Protein AF-F4PB97-F1 (afdb_monomer_lite)

Organism: Batrachoc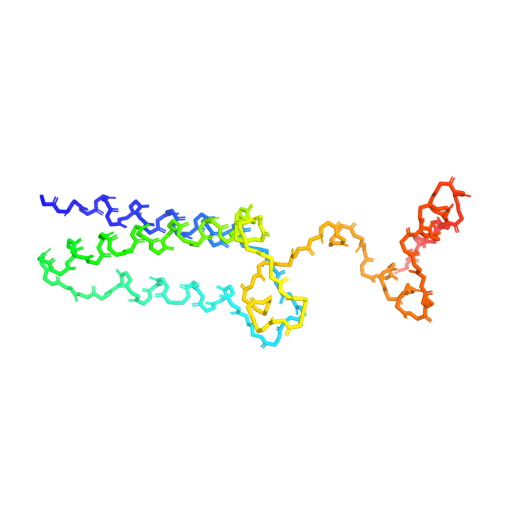hytrium dendrobatidis (strain JAM81 / FGSC 10211) (NCBI:txid684364)

Secondary structure (DSSP, 8-state):
---HHHHHHHHHHHHHHHHHSPP-TT-SS-HHHHHHHHHHHHTTS---HHHHHHHHHHHHHHHHHHHHHHTTHHHHHS---TT-GGGGTS---SGGGGS-HHHHHHHHTTT--HHHHHHHHHTT-S--------

Structure (mmCIF, N/CA/C/O backbone):
data_AF-F4PB97-F1
#
_entry.id   AF-F4PB97-F1
#
loop_
_atom_site.group_PDB
_atom_site.id
_atom_site.type_symbol
_atom_site.label_atom_id
_atom_site.label_alt_id
_atom_site.label_comp_id
_atom_site.label_asym_id
_atom_site.label_entity_id
_atom_site.label_seq_id
_atom_site.pdbx_PDB_ins_code
_atom_site.Cartn_x
_atom_site.Cartn_y
_atom_site.Cartn_z
_atom_site.occupancy
_atom_site.B_iso_or_equiv
_atom_site.auth_seq_id
_atom_site.auth_comp_id
_atom_site.auth_asym_id
_atom_site.auth_atom_id
_atom_site.pdbx_PDB_model_num
ATOM 1 N N . MET A 1 1 ? -13.934 -7.384 18.870 1.00 54.75 1 MET A N 1
ATOM 2 C CA . MET A 1 1 ? -13.772 -5.915 18.789 1.00 54.75 1 MET A CA 1
ATOM 3 C C . MET A 1 1 ? -12.426 -5.637 18.149 1.00 54.75 1 MET A C 1
ATOM 5 O O . MET A 1 1 ? -11.475 -6.271 18.583 1.00 54.75 1 MET A O 1
ATOM 9 N N . ALA A 1 2 ? -12.335 -4.753 17.150 1.00 62.75 2 ALA A N 1
ATOM 10 C CA . ALA A 1 2 ? -11.046 -4.364 16.578 1.00 62.75 2 ALA A CA 1
ATOM 11 C C . ALA A 1 2 ? -10.143 -3.809 17.675 1.00 62.75 2 ALA A C 1
ATOM 13 O O . ALA A 1 2 ? -10.452 -2.779 18.282 1.00 62.75 2 ALA A O 1
ATOM 14 N N . SER A 1 3 ? -9.050 -4.510 17.950 1.00 81.56 3 SER A N 1
ATOM 15 C CA . SER A 1 3 ? -8.080 -4.041 18.924 1.00 81.56 3 SER A CA 1
ATOM 16 C C . SER A 1 3 ? -7.295 -2.863 18.338 1.00 81.56 3 SER A C 1
ATOM 18 O O . SER A 1 3 ? -6.969 -2.826 17.151 1.00 81.56 3 SER A O 1
ATOM 20 N N . ARG A 1 4 ? -6.916 -1.891 19.176 1.00 85.38 4 ARG A N 1
ATOM 21 C CA . ARG A 1 4 ? -5.982 -0.814 18.784 1.00 85.38 4 ARG A CA 1
ATOM 22 C C . ARG A 1 4 ? -4.712 -1.377 18.127 1.00 85.38 4 ARG A C 1
ATOM 24 O O . ARG A 1 4 ? -4.129 -0.755 17.241 1.00 85.38 4 ARG A O 1
ATOM 31 N N . GLN A 1 5 ? -4.303 -2.569 18.556 1.00 88.81 5 GLN A N 1
ATOM 32 C CA . GLN A 1 5 ? -3.162 -3.299 18.025 1.00 88.81 5 GLN A CA 1
ATOM 33 C C . GLN A 1 5 ? -3.360 -3.737 16.567 1.00 88.81 5 GLN A C 1
ATOM 35 O O . GLN A 1 5 ? -2.416 -3.633 15.790 1.00 88.81 5 GLN A O 1
ATOM 40 N N . GLU A 1 6 ? -4.564 -4.147 16.165 1.00 89.62 6 GLU A N 1
ATOM 41 C CA . GLU A 1 6 ? -4.875 -4.484 14.768 1.00 89.62 6 GLU A CA 1
ATOM 42 C C . GLU A 1 6 ? -4.782 -3.268 13.846 1.00 89.62 6 GLU A C 1
ATOM 44 O O . GLU A 1 6 ? -4.174 -3.358 12.781 1.00 89.62 6 GLU A O 1
ATOM 49 N N . VAL A 1 7 ? -5.317 -2.119 14.271 1.00 90.50 7 VAL A N 1
ATOM 50 C CA . VAL A 1 7 ? -5.239 -0.866 13.497 1.00 90.50 7 VAL A CA 1
ATOM 51 C C . VAL A 1 7 ? -3.782 -0.449 13.297 1.00 90.50 7 VAL A C 1
ATOM 53 O O . VAL A 1 7 ? -3.356 -0.157 12.179 1.00 90.50 7 VAL A O 1
ATOM 56 N N . ILE A 1 8 ? -2.985 -0.477 14.368 1.00 91.81 8 ILE A N 1
ATOM 57 C CA . ILE A 1 8 ? -1.550 -0.168 14.298 1.00 91.81 8 ILE A CA 1
ATOM 58 C C . ILE A 1 8 ? -0.806 -1.200 13.439 1.00 91.81 8 ILE A C 1
ATOM 60 O O . ILE A 1 8 ? 0.102 -0.834 12.690 1.00 91.81 8 ILE A O 1
ATOM 64 N N . GLY A 1 9 ? -1.175 -2.478 13.535 1.00 93.69 9 GLY A N 1
ATOM 65 C CA . GLY A 1 9 ? -0.616 -3.556 12.723 1.00 93.69 9 GLY A CA 1
ATOM 66 C C . GLY A 1 9 ? -0.820 -3.306 11.233 1.00 93.69 9 GLY A C 1
ATOM 67 O O . GLY A 1 9 ? 0.153 -3.317 10.478 1.00 93.69 9 GLY A O 1
ATOM 68 N N . LEU A 1 10 ? -2.051 -2.979 10.833 1.00 93.88 10 LEU A N 1
ATOM 69 C CA . LEU A 1 10 ? -2.386 -2.651 9.450 1.00 93.88 10 LEU A CA 1
ATOM 70 C C . LEU A 1 10 ? -1.606 -1.421 8.960 1.00 93.88 10 LEU A C 1
ATOM 72 O O . LEU A 1 10 ? -0.983 -1.467 7.902 1.00 93.88 10 LEU A O 1
ATOM 76 N N . TYR A 1 11 ? -1.543 -0.351 9.760 1.00 93.94 11 TYR A N 1
ATOM 77 C CA . TYR A 1 11 ? -0.750 0.837 9.420 1.00 93.94 11 TYR A CA 1
ATOM 78 C C . TYR A 1 11 ? 0.727 0.496 9.164 1.00 93.94 11 TYR A C 1
ATOM 80 O O . TYR A 1 11 ? 1.323 0.946 8.186 1.00 93.94 11 TYR A O 1
ATOM 88 N N . ARG A 1 12 ? 1.336 -0.338 10.016 1.00 94.38 12 ARG A N 1
ATOM 89 C CA . ARG A 1 12 ? 2.735 -0.765 9.847 1.00 94.38 12 ARG A CA 1
ATOM 90 C C . ARG A 1 12 ? 2.947 -1.565 8.565 1.00 94.38 12 ARG A C 1
ATOM 92 O O . ARG A 1 12 ? 3.981 -1.385 7.922 1.00 94.38 12 ARG A O 1
ATOM 99 N N . GLN A 1 13 ? 1.997 -2.420 8.193 1.00 94.44 13 GLN A N 1
ATOM 100 C CA . GLN A 1 13 ? 2.063 -3.175 6.941 1.00 94.44 13 GLN A CA 1
ATOM 101 C C . GLN A 1 13 ? 2.022 -2.235 5.731 1.00 94.44 13 GLN A C 1
ATOM 103 O O . GLN A 1 13 ? 2.894 -2.325 4.869 1.00 94.44 13 GLN A O 1
ATOM 108 N N . TYR A 1 14 ? 1.133 -1.240 5.735 1.00 94.19 14 TYR A N 1
ATOM 109 C CA . TYR A 1 14 ? 1.119 -0.193 4.711 1.00 94.19 14 TYR A CA 1
ATOM 110 C C . TYR A 1 14 ? 2.435 0.584 4.624 1.00 94.19 14 TYR A C 1
ATOM 112 O O . TYR A 1 14 ? 2.943 0.823 3.532 1.00 94.19 14 TYR A O 1
ATOM 120 N N . ILE A 1 15 ? 3.040 0.944 5.760 1.00 93.31 15 ILE A N 1
ATOM 121 C CA . ILE A 1 15 ? 4.355 1.602 5.769 1.00 93.31 15 ILE A CA 1
ATOM 122 C C . ILE A 1 15 ? 5.448 0.683 5.202 1.00 93.31 15 ILE A C 1
ATOM 124 O O . ILE A 1 15 ? 6.355 1.160 4.515 1.00 93.31 15 ILE A O 1
ATOM 128 N N . LYS A 1 16 ? 5.380 -0.628 5.457 1.00 92.44 16 LYS A N 1
ATOM 129 C CA . LYS A 1 16 ? 6.301 -1.610 4.869 1.00 92.44 16 LYS A CA 1
ATOM 130 C C . LYS A 1 16 ? 6.129 -1.685 3.349 1.00 92.44 16 LYS A C 1
ATOM 132 O O . LYS A 1 16 ? 7.134 -1.614 2.644 1.00 92.44 16 LYS A O 1
ATOM 137 N N . ALA A 1 17 ? 4.894 -1.756 2.852 1.00 89.50 17 ALA A N 1
ATOM 138 C CA . ALA A 1 17 ? 4.587 -1.727 1.421 1.00 89.50 17 ALA A CA 1
ATOM 139 C C . ALA A 1 17 ? 5.077 -0.420 0.769 1.00 89.50 17 ALA A C 1
ATOM 141 O O . ALA A 1 17 ? 5.824 -0.453 -0.206 1.00 89.50 17 ALA A O 1
ATOM 142 N N . TYR A 1 18 ? 4.798 0.728 1.390 1.00 87.88 18 TYR A N 1
ATOM 143 C CA . TYR A 1 18 ? 5.299 2.041 0.972 1.00 87.88 18 TYR A CA 1
ATOM 144 C C . TYR A 1 18 ? 6.830 2.091 0.841 1.00 87.88 18 TYR A C 1
ATOM 146 O O . TYR A 1 18 ? 7.357 2.690 -0.093 1.00 87.88 18 TYR A O 1
ATOM 154 N N . ARG A 1 19 ? 7.574 1.476 1.771 1.00 87.31 19 ARG A N 1
ATOM 155 C CA . ARG A 1 19 ? 9.047 1.440 1.711 1.00 87.31 19 ARG A CA 1
ATOM 156 C C . ARG A 1 19 ? 9.574 0.580 0.566 1.00 87.31 19 ARG A C 1
ATOM 158 O O . ARG A 1 19 ? 10.653 0.879 0.065 1.00 87.31 19 ARG A O 1
ATOM 165 N N . ARG A 1 20 ? 8.838 -0.469 0.189 1.00 85.56 20 ARG A N 1
ATOM 166 C CA . ARG A 1 20 ? 9.153 -1.339 -0.954 1.00 85.56 20 ARG A CA 1
ATOM 167 C C . ARG A 1 20 ? 8.793 -0.695 -2.292 1.00 85.56 20 ARG A C 1
ATOM 169 O O . ARG A 1 20 ? 9.315 -1.126 -3.312 1.00 85.56 20 ARG A O 1
ATOM 176 N N . TRP A 1 21 ? 7.931 0.322 -2.291 1.00 82.94 21 TRP A N 1
ATOM 177 C CA . TRP A 1 21 ? 7.574 1.044 -3.505 1.00 82.94 21 TRP A CA 1
ATOM 178 C C . TRP A 1 21 ? 8.809 1.744 -4.096 1.00 82.94 21 TRP A C 1
ATOM 180 O O . TRP A 1 21 ? 9.460 2.531 -3.390 1.00 82.94 21 TRP A O 1
ATOM 190 N N . PRO A 1 22 ? 9.160 1.487 -5.370 1.00 76.31 22 PRO A N 1
ATOM 191 C CA . PRO A 1 22 ? 10.343 2.084 -5.972 1.00 76.31 22 PRO A CA 1
ATOM 192 C C . PRO A 1 22 ? 10.197 3.604 -6.075 1.00 76.31 22 PRO A C 1
ATOM 194 O O . PRO A 1 22 ? 9.099 4.140 -6.237 1.00 76.31 22 PRO A O 1
ATOM 197 N N . LYS A 1 23 ? 11.320 4.322 -5.978 1.00 72.44 23 LYS A N 1
ATOM 198 C CA . LYS A 1 23 ? 11.339 5.762 -6.258 1.00 72.44 23 LYS A CA 1
ATOM 199 C C . LYS A 1 23 ? 11.048 5.988 -7.743 1.00 72.44 23 LYS A C 1
ATOM 201 O O . LYS A 1 23 ? 11.594 5.294 -8.593 1.00 72.44 23 LYS A O 1
ATOM 206 N N . GLN A 1 24 ? 10.192 6.959 -8.039 1.00 72.69 24 GLN A N 1
ATOM 207 C CA . GLN A 1 24 ? 9.763 7.300 -9.396 1.00 72.69 24 GLN A CA 1
ATOM 208 C C . GLN A 1 24 ? 10.220 8.725 -9.738 1.00 72.69 24 GLN A C 1
ATOM 210 O O . GLN A 1 24 ? 9.399 9.599 -9.988 1.00 72.69 24 GLN A O 1
ATOM 215 N N . GLU A 1 25 ? 11.534 8.965 -9.711 1.00 66.31 25 GLU A N 1
ATOM 216 C CA . GLU A 1 25 ? 12.135 10.311 -9.816 1.00 66.31 25 GLU A CA 1
ATOM 217 C C . GLU A 1 25 ? 11.801 11.029 -11.134 1.00 66.31 25 GLU A C 1
ATOM 219 O O . GLU A 1 25 ? 11.721 12.251 -11.173 1.00 66.31 25 GLU A O 1
ATOM 224 N N . GLN A 1 26 ? 11.528 10.272 -12.199 1.00 67.19 26 GLN A N 1
ATOM 225 C CA . GLN A 1 26 ? 11.199 10.802 -13.526 1.00 67.19 26 GLN A CA 1
ATOM 226 C C . GLN A 1 26 ? 9.688 10.953 -13.778 1.00 67.19 26 GLN A C 1
ATOM 228 O O . GLN A 1 26 ? 9.278 11.319 -14.880 1.00 67.19 26 GLN A O 1
ATOM 233 N N . ARG A 1 27 ? 8.823 10.648 -12.798 1.00 68.50 27 ARG A N 1
ATOM 234 C CA . ARG A 1 27 ? 7.370 10.791 -12.973 1.00 68.50 27 ARG A CA 1
ATOM 235 C C . ARG A 1 27 ? 6.903 12.165 -12.513 1.00 68.50 27 ARG A C 1
ATOM 237 O O . ARG A 1 27 ? 7.260 12.639 -11.443 1.00 68.50 27 ARG A O 1
ATOM 244 N N . ARG A 1 28 ? 6.008 12.768 -13.302 1.00 67.75 28 ARG A N 1
ATOM 245 C CA . ARG A 1 28 ? 5.366 14.055 -12.983 1.00 67.75 28 ARG A CA 1
ATOM 246 C C . ARG A 1 28 ? 4.568 14.016 -11.672 1.00 67.75 28 ARG A C 1
ATOM 248 O O . ARG A 1 28 ? 4.353 15.056 -11.060 1.00 67.75 28 ARG A O 1
ATOM 255 N N . GLN A 1 29 ? 4.099 12.836 -11.266 1.00 69.00 29 GLN A N 1
ATOM 256 C CA . GLN A 1 29 ? 3.347 12.628 -10.032 1.00 69.00 29 GLN A CA 1
ATOM 257 C C . GLN A 1 29 ? 4.152 11.768 -9.057 1.00 69.00 29 GLN A C 1
ATOM 259 O O . GLN A 1 29 ? 4.496 10.626 -9.365 1.00 69.00 29 GLN A O 1
ATOM 264 N N . ASP A 1 30 ? 4.403 12.307 -7.862 1.00 75.56 30 ASP A N 1
ATOM 265 C CA . ASP A 1 30 ? 5.011 11.570 -6.755 1.00 75.56 30 ASP A CA 1
ATOM 266 C C . ASP A 1 30 ? 3.942 10.745 -6.019 1.00 75.56 30 ASP A C 1
ATOM 268 O O . ASP A 1 30 ? 3.385 11.137 -4.986 1.00 75.56 30 ASP A O 1
ATOM 272 N N . PHE A 1 31 ? 3.642 9.569 -6.576 1.00 77.94 31 PHE A N 1
ATOM 273 C CA . PHE A 1 31 ? 2.713 8.607 -5.976 1.00 77.94 31 PHE A CA 1
ATOM 274 C C . PHE A 1 31 ? 3.147 8.164 -4.585 1.00 77.94 31 PHE A C 1
ATOM 276 O O . PHE A 1 31 ? 2.310 7.883 -3.726 1.00 77.94 31 PHE A O 1
ATOM 283 N N . ARG A 1 32 ? 4.456 8.127 -4.337 1.00 80.94 32 ARG A N 1
ATOM 284 C CA . ARG A 1 32 ? 5.010 7.711 -3.059 1.00 80.94 32 ARG A CA 1
ATOM 285 C C . ARG A 1 32 ? 4.639 8.729 -1.978 1.00 80.94 32 ARG A C 1
ATOM 287 O O . ARG A 1 32 ? 4.042 8.344 -0.969 1.00 80.94 32 ARG A O 1
ATOM 294 N N . ALA A 1 33 ? 4.901 10.016 -2.197 1.00 82.44 33 ALA A N 1
ATOM 295 C CA . ALA A 1 33 ? 4.478 11.068 -1.271 1.00 82.44 33 ALA A CA 1
ATOM 296 C C . ALA A 1 33 ? 2.953 11.097 -1.080 1.00 82.44 33 ALA A C 1
ATOM 298 O O . ALA A 1 33 ? 2.475 11.209 0.054 1.00 82.44 33 ALA A O 1
ATOM 299 N N . TYR A 1 34 ? 2.190 10.925 -2.165 1.00 85.44 34 TYR A N 1
ATOM 300 C CA . TYR A 1 34 ? 0.729 10.858 -2.107 1.00 85.44 34 TYR A CA 1
ATOM 301 C C . TYR A 1 34 ? 0.230 9.719 -1.203 1.00 85.44 34 TYR A C 1
ATOM 303 O O . TYR A 1 34 ? -0.578 9.963 -0.303 1.00 85.44 34 TYR A O 1
ATOM 311 N N . MET A 1 35 ? 0.750 8.497 -1.373 1.00 86.62 35 MET A N 1
ATOM 312 C CA . MET A 1 35 ? 0.382 7.346 -0.541 1.00 86.62 35 MET A CA 1
ATOM 313 C C . MET A 1 35 ? 0.649 7.607 0.942 1.00 86.62 35 MET A C 1
ATOM 315 O O . MET A 1 35 ? -0.217 7.357 1.780 1.00 86.62 35 MET A O 1
ATOM 319 N N . LEU A 1 36 ? 1.828 8.137 1.284 1.00 89.44 36 LEU A N 1
ATOM 320 C CA . LEU A 1 36 ? 2.183 8.395 2.681 1.00 89.44 36 LEU A CA 1
ATOM 321 C C . LEU A 1 36 ? 1.258 9.433 3.326 1.00 89.44 36 LEU A C 1
ATOM 323 O O . LEU A 1 36 ? 0.831 9.251 4.469 1.00 89.44 36 LEU A O 1
ATOM 327 N N . ASN A 1 37 ? 0.945 10.511 2.606 1.00 90.75 37 ASN A N 1
ATOM 328 C CA . ASN A 1 37 ? 0.024 11.533 3.094 1.00 90.75 37 ASN A CA 1
ATOM 329 C C . ASN A 1 37 ? -1.383 10.967 3.280 1.00 90.75 37 ASN A C 1
ATOM 331 O O . ASN A 1 37 ? -1.974 11.162 4.341 1.00 90.75 37 ASN A O 1
ATOM 335 N N . ARG A 1 38 ? -1.886 10.196 2.311 1.00 90.81 38 ARG A N 1
ATOM 336 C CA . ARG A 1 38 ? -3.204 9.565 2.413 1.00 90.81 38 ARG A CA 1
ATOM 337 C C . ARG A 1 38 ? -3.288 8.606 3.600 1.00 90.81 38 ARG A C 1
ATOM 339 O O . ARG A 1 38 ? -4.227 8.707 4.381 1.00 90.81 38 ARG A O 1
ATOM 346 N N . LEU A 1 39 ? -2.277 7.760 3.812 1.00 91.94 39 LEU A N 1
ATOM 347 C CA . LEU A 1 39 ? -2.214 6.864 4.974 1.00 91.94 39 LEU A CA 1
ATOM 348 C C . LEU A 1 39 ? -2.273 7.628 6.299 1.00 91.94 39 LEU A C 1
ATOM 350 O O . LEU A 1 39 ? -2.991 7.236 7.215 1.00 91.94 39 LEU A O 1
ATOM 354 N N . ARG A 1 40 ? -1.534 8.735 6.416 1.00 91.12 40 ARG A N 1
ATOM 355 C CA . ARG A 1 40 ? -1.558 9.563 7.629 1.00 91.12 40 ARG A CA 1
ATOM 356 C C . ARG A 1 40 ? -2.924 10.198 7.860 1.00 91.12 40 ARG A C 1
ATOM 358 O O . ARG A 1 40 ? -3.346 10.276 9.010 1.00 91.12 40 ARG A O 1
ATOM 365 N N . THR A 1 41 ? -3.584 10.651 6.800 1.00 92.31 41 THR A N 1
ATOM 366 C CA . THR A 1 41 ? -4.909 11.268 6.888 1.00 92.31 41 THR A CA 1
ATOM 367 C C . THR A 1 41 ? -5.966 10.246 7.291 1.00 92.31 41 THR A C 1
ATOM 369 O O . THR A 1 41 ? -6.669 10.470 8.269 1.00 92.31 41 THR A O 1
ATOM 372 N N . GLU A 1 42 ? -6.037 9.100 6.611 1.00 90.94 42 GLU A N 1
ATOM 373 C CA . GLU A 1 42 ? -7.072 8.085 6.853 1.00 90.94 42 GLU A CA 1
ATOM 374 C C . GLU A 1 42 ? -6.980 7.468 8.255 1.00 90.94 42 GLU A C 1
ATOM 376 O O . GLU A 1 42 ? -7.981 7.370 8.961 1.00 90.94 42 GLU A O 1
ATOM 381 N N . PHE A 1 43 ? -5.773 7.124 8.720 1.00 90.81 43 PHE A N 1
ATOM 382 C CA . PHE A 1 43 ? -5.585 6.501 10.039 1.00 90.81 43 PHE A CA 1
ATOM 383 C C . PHE A 1 43 ? -5.735 7.473 11.222 1.00 90.81 43 PHE A C 1
ATOM 385 O O . PHE A 1 43 ? -5.751 7.032 12.372 1.00 90.81 43 PHE A O 1
ATOM 392 N N . ARG A 1 44 ? -5.827 8.787 10.970 1.00 90.56 44 ARG A N 1
ATOM 393 C CA . ARG A 1 44 ? -6.079 9.810 12.002 1.00 90.56 44 ARG A CA 1
ATOM 394 C C . ARG A 1 44 ? -7.552 10.181 12.143 1.00 90.56 44 ARG A C 1
ATOM 396 O O . ARG A 1 44 ? -7.894 10.858 13.110 1.00 90.56 44 ARG A O 1
ATOM 403 N N . GLN A 1 45 ? -8.407 9.779 11.206 1.00 88.69 45 GLN A N 1
ATOM 404 C CA . GLN A 1 45 ? -9.830 10.090 11.281 1.00 88.69 45 GLN A CA 1
ATOM 405 C C . GLN A 1 45 ? -10.472 9.383 12.477 1.00 88.69 45 GLN A C 1
ATOM 407 O O . GLN A 1 45 ? -10.284 8.182 12.685 1.00 88.69 45 GLN A O 1
ATOM 412 N N . SER A 1 46 ? -11.257 10.128 13.252 1.00 86.44 46 SER A N 1
ATOM 413 C CA . SER A 1 46 ? -12.130 9.541 14.261 1.00 86.44 46 SER A CA 1
ATOM 414 C C . SER A 1 46 ? -13.271 8.786 13.576 1.00 86.44 46 SER A C 1
ATOM 416 O O . SER A 1 46 ? -13.814 9.219 12.561 1.00 86.44 46 SER A O 1
ATOM 418 N N . ALA A 1 47 ? -13.631 7.631 14.125 1.00 87.19 47 ALA A N 1
ATOM 419 C CA . ALA A 1 47 ? -14.700 6.792 13.602 1.00 87.19 47 ALA A CA 1
ATOM 420 C C . ALA A 1 47 ? -15.369 6.025 14.747 1.00 87.19 47 ALA A C 1
ATOM 422 O O . ALA A 1 47 ? -14.751 5.765 15.781 1.00 87.19 47 ALA A O 1
ATOM 423 N N . SER A 1 48 ? -16.637 5.655 14.559 1.00 89.50 48 SER A N 1
ATOM 424 C CA . SER A 1 48 ? -17.336 4.759 15.482 1.00 89.50 48 SER A CA 1
ATOM 425 C C . SER A 1 48 ? -16.739 3.350 15.424 1.00 89.50 48 SER A C 1
ATOM 427 O O . SER A 1 48 ? -16.131 2.957 14.427 1.00 89.50 48 SER A O 1
ATOM 429 N N . GLN A 1 49 ? -16.949 2.544 16.467 1.00 83.56 49 GLN A N 1
ATOM 430 C CA . GLN A 1 49 ? -16.401 1.185 16.523 1.00 83.56 49 GLN A CA 1
ATOM 431 C C . GLN A 1 49 ? -16.868 0.300 15.353 1.00 83.56 49 GLN A C 1
ATOM 433 O O . GLN A 1 49 ? -16.081 -0.489 14.832 1.00 83.56 49 GLN A O 1
ATOM 438 N N . ALA A 1 50 ? -18.123 0.447 14.915 1.00 86.00 50 ALA A N 1
ATOM 439 C CA . ALA A 1 50 ? -18.650 -0.268 13.752 1.00 86.00 50 ALA A CA 1
ATOM 440 C C . ALA A 1 50 ? -17.928 0.147 12.458 1.00 86.00 50 ALA A C 1
ATOM 442 O O . ALA A 1 50 ? -17.473 -0.711 11.705 1.00 86.00 50 ALA A O 1
ATOM 443 N N . ALA A 1 51 ? -17.720 1.452 12.258 1.00 89.31 51 ALA A N 1
ATOM 444 C CA . ALA A 1 51 ? -16.997 1.974 11.101 1.00 89.31 51 ALA A CA 1
ATOM 445 C C . ALA A 1 51 ? -15.512 1.567 11.101 1.00 89.31 51 ALA A C 1
ATOM 447 O O . ALA A 1 51 ? -14.940 1.333 10.040 1.00 89.31 51 ALA A O 1
ATOM 448 N N . ILE A 1 52 ? -14.875 1.432 12.273 1.00 88.62 52 ILE A N 1
ATOM 449 C CA . ILE A 1 52 ? -13.492 0.935 12.377 1.00 88.62 52 ILE A CA 1
ATOM 450 C C . ILE A 1 52 ? -13.388 -0.501 11.849 1.00 88.62 52 ILE A C 1
ATOM 452 O O . ILE A 1 52 ? -12.447 -0.809 11.121 1.00 88.62 52 ILE A O 1
ATOM 456 N N . MET A 1 53 ? -14.343 -1.374 12.184 1.00 88.12 53 MET A N 1
ATOM 457 C CA . MET A 1 53 ? -14.345 -2.769 11.719 1.00 88.12 53 MET A CA 1
ATOM 458 C C . MET A 1 53 ? -14.448 -2.860 10.192 1.00 88.12 53 MET A C 1
ATOM 460 O O . MET A 1 53 ? -13.682 -3.590 9.564 1.00 88.12 53 MET A O 1
ATOM 464 N N . GLU A 1 54 ? -15.359 -2.092 9.596 1.00 89.69 54 GLU A N 1
ATOM 465 C CA . GLU A 1 54 ? -15.552 -2.045 8.144 1.00 89.69 54 GLU A CA 1
ATOM 466 C C . GLU A 1 54 ? -14.312 -1.488 7.431 1.00 89.69 54 GLU A C 1
ATOM 468 O O . GLU A 1 54 ? -13.781 -2.109 6.509 1.00 89.69 54 GLU A O 1
ATOM 473 N N . ARG A 1 55 ? -13.772 -0.369 7.930 1.00 91.69 55 ARG A N 1
ATOM 474 C CA . ARG A 1 55 ? -12.545 0.244 7.400 1.00 91.69 55 ARG A CA 1
ATOM 475 C C . ARG A 1 55 ? -11.334 -0.676 7.519 1.00 91.69 55 ARG A C 1
ATOM 477 O O . ARG A 1 55 ? -10.473 -0.650 6.646 1.00 91.69 55 ARG A O 1
ATOM 484 N N . LEU A 1 56 ? -11.250 -1.499 8.565 1.00 91.38 56 LEU A N 1
ATOM 485 C CA . LEU A 1 56 ? -10.193 -2.502 8.699 1.00 91.38 56 LEU A CA 1
ATOM 486 C C . LEU A 1 56 ? -10.316 -3.616 7.661 1.00 91.38 56 LEU A C 1
ATOM 488 O O . LEU A 1 56 ? -9.297 -4.032 7.110 1.00 91.38 56 LEU A O 1
ATOM 492 N N . ALA A 1 57 ? -11.528 -4.107 7.397 1.00 90.69 57 ALA A N 1
ATOM 493 C CA . ALA A 1 57 ? -11.753 -5.125 6.374 1.00 90.69 57 ALA A CA 1
ATOM 494 C C . ALA A 1 57 ? -11.396 -4.584 4.983 1.00 90.69 57 ALA A C 1
ATOM 496 O O . ALA A 1 57 ? -10.597 -5.195 4.272 1.00 90.69 57 ALA A O 1
ATOM 497 N N . TYR A 1 58 ? -11.898 -3.393 4.651 1.00 92.06 58 TYR A N 1
ATOM 498 C CA . TYR A 1 58 ? -11.577 -2.705 3.404 1.00 92.06 58 TYR A CA 1
ATOM 499 C C . TYR A 1 58 ? -10.073 -2.411 3.282 1.00 92.06 58 TYR A C 1
ATOM 501 O O . TYR A 1 58 ? -9.434 -2.754 2.291 1.00 92.06 58 TYR A O 1
ATOM 509 N N . GLY A 1 59 ? -9.457 -1.886 4.343 1.00 92.56 59 GLY A N 1
ATOM 510 C CA . GLY A 1 59 ? -8.026 -1.600 4.375 1.00 92.56 59 GLY A CA 1
ATOM 511 C C . GLY A 1 59 ? -7.142 -2.840 4.210 1.00 92.56 59 GLY A C 1
ATOM 512 O O . GLY A 1 59 ? -6.035 -2.717 3.698 1.00 92.56 59 GLY A O 1
ATOM 513 N N . ARG A 1 60 ? -7.595 -4.041 4.590 1.00 94.50 60 ARG A N 1
ATOM 514 C CA . ARG A 1 60 ? -6.865 -5.288 4.295 1.00 94.50 60 ARG A CA 1
ATOM 515 C C . ARG A 1 60 ? -6.952 -5.667 2.817 1.00 94.50 60 ARG A C 1
ATOM 517 O O . ARG A 1 60 ? -5.959 -6.115 2.257 1.00 94.50 60 ARG A O 1
ATOM 524 N N . GLN A 1 61 ? -8.109 -5.473 2.187 1.00 93.94 61 GLN A N 1
ATOM 525 C CA . GLN A 1 61 ? -8.290 -5.742 0.756 1.00 93.94 61 GLN A CA 1
ATOM 526 C C . GLN A 1 61 ? -7.409 -4.822 -0.098 1.00 93.94 61 GLN A C 1
ATOM 528 O O . GLN A 1 61 ? -6.684 -5.298 -0.967 1.00 93.94 61 GLN A O 1
ATOM 533 N N . GLU A 1 62 ? -7.409 -3.526 0.211 1.00 92.69 62 GLU A N 1
ATOM 534 C CA . GLU A 1 62 ? -6.571 -2.528 -0.464 1.00 92.69 62 GLU A CA 1
ATOM 535 C C . GLU A 1 62 ? -5.071 -2.805 -0.270 1.00 92.69 62 GLU A C 1
ATOM 537 O O . GLU A 1 62 ? -4.283 -2.663 -1.205 1.00 92.69 62 GLU A O 1
ATOM 542 N N . LEU A 1 63 ? -4.664 -3.265 0.920 1.00 92.12 63 LEU A N 1
ATOM 543 C CA . LEU A 1 63 ? -3.273 -3.634 1.180 1.00 92.12 63 LEU A CA 1
ATOM 544 C C . LEU A 1 63 ? -2.851 -4.828 0.318 1.00 92.12 63 LEU A C 1
ATOM 546 O O . LEU A 1 63 ? -1.783 -4.784 -0.284 1.00 92.12 63 LEU A O 1
ATOM 550 N N . ASN A 1 64 ? -3.693 -5.861 0.231 1.00 92.44 64 ASN A N 1
ATOM 551 C CA . ASN A 1 64 ? -3.420 -7.024 -0.611 1.00 92.44 64 ASN A CA 1
ATOM 552 C C . ASN A 1 64 ? -3.285 -6.614 -2.083 1.00 92.44 64 ASN A C 1
ATOM 554 O O . ASN A 1 64 ? -2.342 -7.027 -2.749 1.00 92.44 64 ASN A O 1
ATOM 558 N N . ALA A 1 65 ? -4.180 -5.753 -2.580 1.00 88.94 65 ALA A N 1
ATOM 559 C CA . ALA A 1 65 ? -4.097 -5.239 -3.946 1.00 88.94 65 ALA A CA 1
ATOM 560 C C . ALA A 1 65 ? -2.796 -4.451 -4.187 1.00 88.94 65 ALA A C 1
ATOM 562 O O . ALA A 1 65 ? -2.135 -4.633 -5.211 1.00 88.94 65 ALA A O 1
ATOM 563 N N . LEU A 1 66 ? -2.394 -3.612 -3.227 1.00 88.25 66 LEU A N 1
ATOM 564 C CA . LEU A 1 66 ? -1.135 -2.873 -3.288 1.00 88.25 66 LEU A CA 1
ATOM 565 C C . LEU A 1 66 ? 0.079 -3.813 -3.313 1.00 88.25 66 LEU A C 1
ATOM 567 O O . LEU A 1 66 ? 1.021 -3.583 -4.070 1.00 88.25 66 LEU A O 1
ATOM 571 N N . GLU A 1 67 ? 0.069 -4.872 -2.505 1.00 89.50 67 GLU A N 1
ATOM 572 C CA . GLU A 1 67 ? 1.137 -5.873 -2.494 1.00 89.50 67 GLU A CA 1
ATOM 573 C C . GLU A 1 67 ? 1.207 -6.649 -3.813 1.00 89.50 67 GLU A C 1
ATOM 575 O O . GLU A 1 67 ? 2.305 -6.783 -4.352 1.00 89.50 67 GLU A O 1
ATOM 580 N N . SER A 1 68 ? 0.071 -7.050 -4.393 1.00 86.50 68 SER A N 1
ATOM 581 C CA . SER A 1 68 ? 0.020 -7.675 -5.722 1.00 86.50 68 SER A CA 1
ATOM 582 C C . SER A 1 68 ? 0.598 -6.775 -6.817 1.00 86.50 68 SER A C 1
ATOM 584 O O . SER A 1 68 ? 1.298 -7.247 -7.713 1.00 86.50 68 SER A O 1
ATOM 586 N N . VAL A 1 69 ? 0.366 -5.460 -6.737 1.00 84.94 69 VAL A N 1
ATOM 587 C CA . VAL A 1 69 ? 0.980 -4.485 -7.652 1.00 84.94 69 VAL A CA 1
ATOM 588 C C . VAL A 1 69 ? 2.498 -4.424 -7.462 1.00 84.94 69 VAL A C 1
ATOM 590 O O . VAL A 1 69 ? 3.237 -4.471 -8.443 1.00 84.94 69 VAL A O 1
ATOM 593 N N . ILE A 1 70 ? 2.977 -4.345 -6.216 1.00 83.88 70 ILE A N 1
ATOM 594 C CA . ILE A 1 70 ? 4.417 -4.293 -5.899 1.00 83.88 70 ILE A CA 1
ATOM 595 C C . ILE A 1 70 ? 5.134 -5.575 -6.333 1.00 83.88 70 ILE A C 1
ATOM 597 O O . ILE A 1 70 ? 6.269 -5.512 -6.800 1.00 83.88 70 ILE A O 1
ATOM 601 N N . ASN A 1 71 ? 4.492 -6.729 -6.158 1.00 83.94 71 ASN A N 1
ATOM 602 C CA . ASN A 1 71 ? 5.052 -8.032 -6.500 1.00 83.94 71 ASN A CA 1
ATOM 603 C C . ASN A 1 71 ? 4.989 -8.336 -8.008 1.00 83.94 71 ASN A C 1
ATOM 605 O O . ASN A 1 71 ? 5.531 -9.351 -8.431 1.00 83.94 71 ASN A O 1
ATOM 609 N N . GLY A 1 72 ? 4.351 -7.483 -8.818 1.00 76.88 72 GLY A N 1
ATOM 610 C CA . GLY A 1 72 ? 4.227 -7.687 -10.264 1.00 76.88 72 GLY A CA 1
ATOM 611 C C . GLY A 1 72 ? 3.157 -8.705 -10.675 1.00 76.88 72 GLY A C 1
ATOM 612 O O . GLY A 1 72 ? 3.009 -8.981 -11.861 1.00 76.88 72 GLY A O 1
ATOM 613 N N . GLU A 1 73 ? 2.347 -9.202 -9.736 1.00 82.50 73 GLU A N 1
ATOM 614 C CA . GLU A 1 73 ? 1.285 -10.191 -9.995 1.00 82.50 73 GLU A CA 1
ATOM 615 C C . GLU A 1 73 ? 0.244 -9.667 -11.003 1.00 82.50 73 GLU A C 1
ATOM 617 O O . GLU A 1 73 ? -0.375 -10.433 -11.737 1.00 82.50 73 GLU A O 1
ATOM 622 N N . MET A 1 74 ? 0.062 -8.343 -11.078 1.00 78.56 74 MET A N 1
ATOM 623 C CA . MET A 1 74 ? -0.828 -7.703 -12.055 1.00 78.56 74 MET A CA 1
ATOM 624 C C . MET A 1 74 ? -0.275 -7.743 -13.484 1.00 78.56 74 MET A C 1
ATOM 626 O O . MET A 1 74 ? -1.062 -7.834 -14.422 1.00 78.56 74 MET A O 1
ATOM 630 N N . GLU A 1 75 ? 1.049 -7.679 -13.655 1.00 74.44 75 GLU A N 1
ATOM 631 C CA . GLU A 1 75 ? 1.698 -7.810 -14.968 1.00 74.44 75 GLU A CA 1
ATOM 632 C C . GLU A 1 75 ? 1.704 -9.271 -15.438 1.00 74.44 75 GLU A C 1
ATOM 634 O O . GLU A 1 75 ? 1.607 -9.536 -16.632 1.00 74.44 75 GLU A O 1
ATOM 639 N N . GLU A 1 76 ? 1.782 -10.216 -14.497 1.00 74.56 76 GLU A N 1
ATOM 640 C CA . GLU A 1 76 ? 1.733 -11.653 -14.774 1.00 74.56 76 GLU A CA 1
ATOM 641 C C . GLU A 1 76 ? 0.313 -12.125 -15.117 1.00 74.56 76 GLU A C 1
ATOM 643 O O . GLU A 1 76 ? 0.107 -12.881 -16.065 1.00 74.56 76 GLU A O 1
ATOM 648 N N . LYS A 1 77 ? -0.690 -11.652 -14.367 1.00 78.94 77 LYS A N 1
ATOM 649 C CA . LYS A 1 77 ? -2.087 -12.070 -14.536 1.00 78.94 77 LYS A CA 1
ATOM 650 C C . LYS A 1 77 ? -2.787 -11.394 -15.712 1.00 78.94 77 LYS A C 1
ATOM 652 O O . LYS A 1 77 ? -3.704 -11.978 -16.291 1.00 78.94 77 LYS A O 1
ATOM 657 N N . TYR A 1 78 ? -2.398 -10.167 -16.052 1.00 78.00 78 TYR A N 1
ATOM 658 C CA . TYR A 1 78 ? -3.035 -9.391 -17.109 1.00 78.00 78 TYR A CA 1
ATOM 659 C C . TYR A 1 78 ? -1.994 -8.918 -18.117 1.00 78.00 78 TYR A C 1
ATOM 661 O O . TYR A 1 78 ? -1.013 -8.275 -17.759 1.00 78.00 78 TYR A O 1
ATOM 669 N N . SER A 1 79 ? -2.241 -9.161 -19.405 1.00 75.75 79 SER A N 1
ATOM 670 C CA . SER A 1 79 ? -1.412 -8.611 -20.480 1.00 75.75 79 SER A CA 1
ATOM 671 C C . SER A 1 79 ? -1.640 -7.100 -20.600 1.00 75.75 79 SER A C 1
ATOM 673 O O . SER A 1 79 ? -2.483 -6.632 -21.367 1.00 75.75 79 SER A O 1
ATOM 675 N N . LEU A 1 80 ? -0.911 -6.325 -19.796 1.00 74.19 80 LEU A N 1
ATOM 676 C CA . LEU A 1 80 ? -0.999 -4.868 -19.788 1.00 74.19 80 LEU A CA 1
ATOM 677 C C . LEU A 1 80 ? -0.335 -4.293 -21.043 1.00 74.19 80 LEU A C 1
ATOM 679 O O . LEU A 1 80 ? 0.862 -4.490 -21.270 1.00 74.19 80 LEU A O 1
ATOM 683 N N . ARG A 1 81 ? -1.096 -3.519 -21.823 1.00 73.75 81 ARG A N 1
ATOM 684 C CA . ARG A 1 81 ? -0.556 -2.788 -22.976 1.00 73.75 81 ARG A CA 1
ATOM 685 C C . ARG A 1 81 ? 0.549 -1.820 -22.543 1.00 73.75 81 ARG A C 1
ATOM 687 O O . ARG A 1 81 ? 0.441 -1.177 -21.496 1.00 73.75 81 ARG A O 1
ATOM 694 N N . ASP A 1 82 ? 1.592 -1.695 -23.364 1.00 67.25 82 ASP A N 1
ATOM 695 C CA . ASP A 1 82 ? 2.720 -0.788 -23.112 1.00 67.25 82 ASP A CA 1
ATOM 696 C C . ASP A 1 82 ? 2.300 0.694 -23.067 1.00 67.25 82 ASP A C 1
ATOM 698 O O . ASP A 1 82 ? 2.871 1.469 -22.303 1.00 67.25 82 ASP A O 1
ATOM 702 N N . ASP A 1 83 ? 1.269 1.070 -23.827 1.00 70.75 83 ASP A N 1
ATOM 703 C CA . ASP A 1 83 ? 0.704 2.424 -23.916 1.00 70.75 83 ASP A CA 1
ATOM 704 C C . ASP A 1 83 ? -0.440 2.687 -22.917 1.00 70.75 83 ASP A C 1
ATOM 706 O O . ASP A 1 83 ? -1.049 3.758 -22.909 1.00 70.75 83 ASP A O 1
ATOM 710 N N . GLY A 1 84 ? -0.761 1.711 -22.066 1.00 70.44 84 GLY A N 1
ATOM 711 C CA . GLY A 1 84 ? -1.894 1.795 -21.156 1.00 70.44 84 GLY A CA 1
ATOM 712 C C . GLY A 1 84 ? -1.664 2.774 -20.004 1.00 70.44 84 GLY A C 1
ATOM 713 O O . GLY A 1 84 ? -0.626 2.748 -19.340 1.00 70.44 84 GLY A O 1
ATOM 714 N N . LEU A 1 85 ? -2.696 3.558 -19.670 1.00 71.81 85 LEU A N 1
ATOM 715 C CA . LEU A 1 85 ? -2.695 4.469 -18.514 1.00 71.81 85 LEU A CA 1
ATOM 716 C C . LEU A 1 85 ? -2.295 3.771 -17.204 1.00 71.81 85 LEU A C 1
ATOM 718 O O . LEU A 1 85 ? -1.640 4.380 -16.363 1.00 71.81 85 LEU A O 1
ATOM 722 N N . ILE A 1 86 ? -2.617 2.483 -17.046 1.00 72.44 86 ILE A N 1
ATOM 723 C CA . ILE A 1 86 ? -2.276 1.678 -15.862 1.00 72.44 86 ILE A CA 1
ATOM 724 C C . ILE A 1 86 ? -0.763 1.650 -15.593 1.00 72.44 86 ILE A C 1
ATOM 726 O O . ILE A 1 86 ? -0.357 1.712 -14.434 1.00 72.44 86 ILE A O 1
ATOM 730 N N . ARG A 1 87 ? 0.099 1.669 -16.621 1.00 71.25 87 ARG A N 1
ATOM 731 C CA . ARG A 1 87 ? 1.560 1.681 -16.415 1.00 71.25 87 ARG A CA 1
ATOM 732 C C . ARG A 1 87 ? 2.062 2.917 -15.677 1.00 71.25 87 ARG A C 1
ATOM 734 O O . ARG A 1 87 ? 3.061 2.836 -14.960 1.00 71.25 87 ARG A O 1
ATOM 741 N N . SER A 1 88 ? 1.351 4.040 -15.793 1.00 67.88 88 SER A N 1
ATOM 742 C CA . SER A 1 88 ? 1.656 5.268 -15.046 1.00 67.88 88 SER A CA 1
ATOM 743 C C . SER A 1 88 ? 1.414 5.147 -13.534 1.00 67.88 88 SER A C 1
ATOM 745 O O . SER A 1 88 ? 1.947 5.952 -12.769 1.00 67.88 88 SER A O 1
ATOM 747 N N . PHE A 1 89 ? 0.717 4.093 -13.101 1.00 70.44 89 PHE A N 1
ATOM 748 C CA . PHE A 1 89 ? 0.471 3.758 -11.697 1.00 70.44 89 PHE A CA 1
ATOM 749 C C . PHE A 1 89 ? 1.278 2.543 -11.226 1.00 70.44 89 PHE A C 1
ATOM 751 O O . PHE A 1 89 ? 1.514 2.396 -10.031 1.00 70.44 89 PHE A O 1
ATOM 758 N N . MET A 1 90 ? 1.752 1.702 -12.149 1.00 74.69 90 MET A N 1
ATOM 759 C CA . MET A 1 90 ? 2.594 0.554 -11.813 1.00 74.69 90 MET A CA 1
ATOM 760 C C . MET A 1 90 ? 4.015 0.986 -11.408 1.00 74.69 90 MET A C 1
ATOM 762 O O . MET A 1 90 ? 4.534 1.985 -11.935 1.00 74.69 90 MET A O 1
ATOM 766 N N . PRO A 1 91 ? 4.670 0.234 -10.502 1.00 69.44 91 PRO A N 1
ATOM 767 C CA . PRO A 1 91 ? 6.113 0.282 -10.299 1.00 69.44 91 PRO A CA 1
ATOM 768 C C . PRO A 1 91 ? 6.851 0.199 -11.640 1.00 69.44 91 PRO A C 1
ATOM 770 O O . PRO A 1 91 ? 6.368 -0.424 -12.581 1.00 69.44 91 PRO A O 1
ATOM 773 N N . ALA A 1 92 ? 8.013 0.844 -11.759 1.00 65.00 92 ALA A N 1
ATOM 774 C CA . ALA A 1 92 ? 8.804 0.712 -12.978 1.00 65.00 92 ALA A CA 1
ATOM 775 C C . ALA A 1 92 ? 9.232 -0.754 -13.141 1.00 65.00 92 ALA A C 1
ATOM 777 O O . ALA A 1 92 ? 9.989 -1.270 -12.317 1.00 65.00 92 ALA A O 1
ATOM 778 N N . SER A 1 93 ? 8.740 -1.422 -14.185 1.00 58.84 93 SER A N 1
ATOM 779 C CA . SER A 1 93 ? 9.244 -2.733 -14.555 1.00 58.84 93 SER A CA 1
ATOM 780 C C . SER A 1 93 ? 10.626 -2.553 -15.183 1.00 58.84 93 SER A C 1
ATOM 782 O O . SER A 1 93 ? 10.817 -1.722 -16.072 1.00 58.84 93 SER A O 1
ATOM 784 N N . ARG A 1 94 ? 11.575 -3.374 -14.719 1.00 53.19 94 ARG A N 1
ATOM 785 C CA . ARG A 1 94 ? 12.961 -3.567 -15.192 1.00 53.19 94 ARG A CA 1
ATOM 786 C C . ARG A 1 94 ? 14.059 -2.851 -14.394 1.00 53.19 94 ARG A C 1
ATOM 788 O O . ARG A 1 94 ? 14.272 -1.650 -14.507 1.00 53.19 94 ARG A O 1
ATOM 795 N N . THR A 1 95 ? 14.800 -3.674 -13.649 1.00 45.09 95 THR A N 1
ATOM 796 C CA . THR A 1 95 ? 16.263 -3.943 -13.667 1.00 45.09 95 THR A CA 1
ATOM 797 C C . THR A 1 95 ? 17.287 -2.951 -14.254 1.00 45.09 95 THR A C 1
ATOM 799 O O . THR A 1 95 ? 18.471 -3.123 -13.981 1.00 45.09 95 THR A O 1
ATOM 802 N N . PHE A 1 96 ? 16.913 -1.925 -15.020 1.00 46.50 96 PHE A N 1
ATOM 803 C CA . PHE A 1 96 ? 17.845 -0.957 -15.615 1.00 46.50 96 PHE A CA 1
ATOM 804 C C . PHE A 1 96 ? 18.194 0.217 -14.694 1.00 46.50 96 PHE A C 1
ATOM 806 O O . PHE A 1 96 ? 19.137 0.949 -14.979 1.00 46.50 96 PHE A O 1
ATOM 813 N N . THR A 1 97 ? 17.517 0.367 -13.556 1.00 47.19 97 THR A N 1
ATOM 814 C CA . THR A 1 97 ? 17.858 1.351 -12.511 1.00 47.19 97 THR A CA 1
ATOM 815 C C . THR A 1 97 ? 19.146 1.030 -11.739 1.00 47.19 97 THR A C 1
ATOM 817 O O . THR A 1 97 ? 19.492 1.761 -10.818 1.00 47.19 97 THR A O 1
ATOM 820 N N . LEU A 1 98 ? 19.868 -0.034 -12.110 1.00 46.72 98 LEU A N 1
ATOM 821 C CA . LEU A 1 98 ? 21.218 -0.343 -11.615 1.00 46.72 98 LEU A CA 1
ATOM 822 C C . LEU A 1 98 ? 22.347 0.210 -12.503 1.00 46.72 98 LEU A C 1
ATOM 824 O O . LEU A 1 98 ? 23.513 -0.043 -12.215 1.00 46.72 98 LEU A O 1
ATOM 828 N N . LEU A 1 99 ? 22.032 0.935 -13.579 1.00 49.72 99 LEU A N 1
ATOM 829 C CA . LEU A 1 99 ? 23.034 1.631 -14.386 1.00 49.72 99 LEU A CA 1
ATOM 830 C C . LEU A 1 99 ? 23.066 3.103 -13.991 1.00 49.72 99 LEU A C 1
ATOM 832 O O . LEU 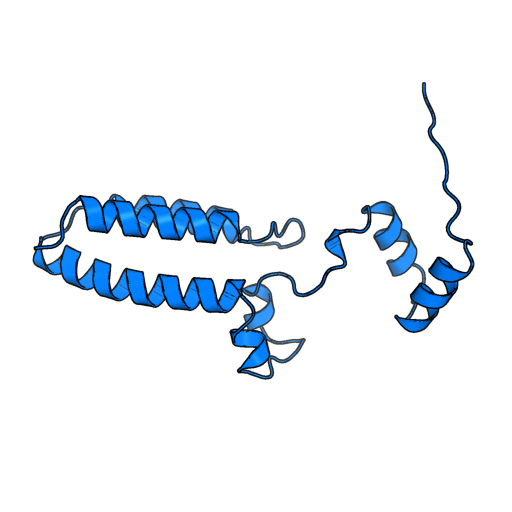A 1 99 ? 22.035 3.775 -14.041 1.00 49.72 99 LEU A O 1
ATOM 836 N N . ASP A 1 100 ? 24.255 3.577 -13.617 1.00 52.03 100 ASP A N 1
ATOM 837 C CA . ASP A 1 100 ? 24.541 4.986 -13.376 1.00 52.03 100 ASP A CA 1
ATOM 838 C C . ASP A 1 100 ? 23.960 5.840 -14.512 1.00 52.03 100 ASP A C 1
ATOM 840 O O . ASP A 1 100 ? 24.165 5.564 -15.696 1.00 52.03 100 ASP A O 1
ATOM 844 N N . GLN A 1 101 ? 23.229 6.886 -14.131 1.00 54.12 101 GLN A N 1
ATOM 845 C CA . GLN A 1 101 ? 22.570 7.877 -14.987 1.00 54.12 101 GLN A CA 1
ATOM 846 C C . GLN A 1 101 ? 23.361 8.287 -16.259 1.00 54.12 101 GLN A C 1
ATOM 848 O O . GLN A 1 101 ? 22.764 8.281 -17.338 1.00 54.12 101 GLN A O 1
ATOM 853 N N . PRO A 1 102 ? 24.694 8.519 -16.215 1.00 54.66 102 PRO A N 1
ATOM 854 C CA . PRO A 1 102 ? 25.480 8.823 -17.419 1.00 54.66 102 PRO A CA 1
ATOM 855 C C . PRO A 1 102 ? 25.516 7.704 -18.477 1.00 54.66 102 PRO A C 1
ATOM 857 O O . PRO A 1 102 ? 25.635 7.985 -19.669 1.00 54.66 102 PRO A O 1
ATOM 860 N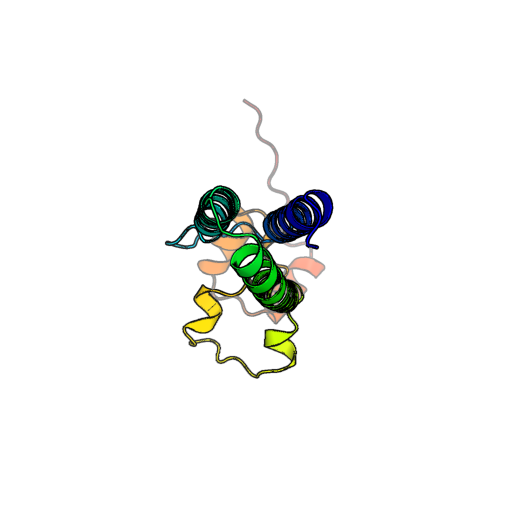 N . ALA A 1 103 ? 25.387 6.430 -18.090 1.00 52.34 103 ALA A N 1
ATOM 861 C CA . ALA A 1 103 ? 25.364 5.314 -19.039 1.00 52.34 103 ALA A CA 1
ATOM 862 C C . ALA A 1 103 ? 24.029 5.223 -19.797 1.00 52.34 103 ALA A C 1
ATOM 864 O O . ALA A 1 103 ? 24.001 4.767 -20.939 1.00 52.34 103 ALA A O 1
ATOM 865 N N . GLN A 1 104 ? 22.927 5.667 -19.183 1.00 51.88 104 GLN A N 1
ATOM 866 C CA . GLN A 1 104 ? 21.612 5.695 -19.828 1.00 51.88 104 GLN A CA 1
ATOM 867 C C . GLN A 1 104 ? 21.484 6.855 -20.821 1.00 51.88 104 GLN A C 1
ATOM 869 O O . GLN A 1 104 ? 20.938 6.667 -21.908 1.00 51.88 104 GLN A O 1
ATOM 874 N N . GLU A 1 105 ? 22.035 8.026 -20.491 1.00 55.19 105 GLU A N 1
ATOM 875 C CA . GLU A 1 105 ? 22.010 9.200 -21.373 1.00 55.19 105 GLU A CA 1
ATOM 876 C C . GLU A 1 105 ? 22.771 8.929 -22.681 1.00 55.19 105 GLU A C 1
ATOM 878 O O . GLU A 1 105 ? 22.208 9.116 -23.764 1.00 55.19 105 GLU A O 1
ATOM 883 N N . GLY A 1 106 ? 23.966 8.327 -22.602 1.00 53.16 106 GLY A N 1
ATOM 884 C CA . GLY A 1 106 ? 24.759 7.956 -23.783 1.00 53.16 106 GLY A CA 1
ATOM 885 C C . GLY A 1 106 ? 24.159 6.840 -24.655 1.00 53.16 106 GLY A C 1
ATOM 886 O O . GLY A 1 106 ? 24.546 6.691 -25.817 1.00 53.16 106 GLY A O 1
ATOM 887 N N . LEU A 1 107 ? 23.213 6.059 -24.123 1.00 47.28 107 LEU A N 1
ATOM 888 C CA . LEU A 1 107 ? 22.479 5.024 -24.864 1.00 47.28 107 LEU A CA 1
ATOM 889 C C . LEU A 1 107 ? 21.191 5.562 -25.502 1.00 47.28 107 LEU A C 1
ATOM 891 O O . LEU A 1 107 ? 20.779 5.050 -26.540 1.00 47.28 107 LEU A O 1
ATOM 895 N N . SER A 1 108 ? 20.571 6.598 -24.927 1.00 46.06 108 SER A N 1
ATOM 896 C CA . SER A 1 108 ? 19.400 7.248 -25.533 1.00 46.06 108 SER A CA 1
ATOM 897 C C . SER A 1 108 ? 19.763 8.037 -26.797 1.00 46.06 108 SER A C 1
ATOM 899 O O . SER A 1 108 ? 18.999 8.046 -27.758 1.00 46.06 108 SER A O 1
ATOM 901 N N . GLU A 1 109 ? 20.968 8.617 -26.843 1.00 50.34 109 GLU A N 1
ATOM 902 C CA . GLU A 1 109 ? 21.476 9.333 -28.021 1.00 50.34 109 GLU A CA 1
ATOM 903 C C . GLU A 1 109 ? 21.868 8.396 -29.172 1.00 50.34 109 GLU A C 1
ATOM 905 O O . GLU A 1 109 ? 21.897 8.794 -30.337 1.00 50.34 109 GLU A O 1
ATOM 910 N N . LYS A 1 110 ? 22.159 7.129 -28.869 1.00 49.88 110 LYS A N 1
ATOM 911 C CA . LYS A 1 110 ? 22.581 6.125 -29.846 1.00 49.88 110 LYS A CA 1
ATOM 912 C C . LYS A 1 110 ? 21.593 4.975 -29.814 1.00 49.88 110 LYS A C 1
ATOM 914 O O . LYS A 1 110 ? 21.867 4.019 -29.112 1.00 49.88 110 LYS A O 1
ATOM 919 N N . ASN A 1 111 ? 20.488 5.064 -30.563 1.00 47.22 111 ASN A N 1
ATOM 920 C CA . ASN A 1 111 ? 19.460 4.023 -30.778 1.00 47.22 111 ASN A CA 1
ATOM 921 C C . ASN A 1 111 ? 20.008 2.572 -30.767 1.00 47.22 111 ASN A C 1
ATOM 923 O O . ASN A 1 111 ? 20.207 1.960 -31.817 1.00 47.22 111 ASN A O 1
ATOM 927 N N . ALA A 1 112 ? 20.273 2.010 -29.588 1.00 51.06 112 ALA A N 1
ATOM 928 C CA . ALA A 1 112 ? 20.998 0.758 -29.432 1.00 51.06 112 ALA A CA 1
ATOM 929 C C . ALA A 1 112 ? 20.057 -0.287 -28.843 1.00 51.06 112 ALA A C 1
ATOM 931 O O . ALA A 1 112 ? 19.619 -0.205 -27.697 1.00 51.06 112 ALA A O 1
ATOM 932 N N . THR A 1 113 ? 19.737 -1.283 -29.662 1.00 55.44 113 THR A N 1
ATOM 933 C CA . THR A 1 113 ? 18.870 -2.404 -29.306 1.00 55.44 113 THR A CA 1
ATOM 934 C C . THR A 1 113 ? 19.526 -3.323 -28.262 1.00 55.44 113 THR A C 1
ATOM 936 O O . THR A 1 113 ? 20.749 -3.407 -28.145 1.00 55.44 113 THR A O 1
ATOM 939 N N . THR A 1 114 ? 18.702 -4.077 -27.529 1.00 50.62 114 THR A N 1
ATOM 940 C CA . THR A 1 114 ? 19.064 -4.988 -26.420 1.00 50.62 114 THR A CA 1
ATOM 941 C C . THR A 1 114 ? 20.219 -5.955 -26.724 1.00 50.62 114 THR A C 1
ATOM 943 O O . THR A 1 114 ? 21.011 -6.270 -25.839 1.00 50.62 114 THR A O 1
ATOM 946 N N . TRP A 1 115 ? 20.359 -6.399 -27.974 1.00 51.03 115 TRP A N 1
ATOM 947 C CA . TRP A 1 115 ? 21.418 -7.321 -28.398 1.00 51.03 115 TRP A CA 1
ATOM 948 C C . TRP A 1 115 ? 22.781 -6.642 -28.575 1.00 51.03 115 TRP A C 1
ATOM 950 O O . TRP A 1 115 ? 23.816 -7.227 -28.257 1.00 51.03 115 TRP A O 1
ATOM 960 N N . THR A 1 116 ? 22.790 -5.384 -29.011 1.00 57.56 116 THR A N 1
ATOM 961 C CA . THR A 1 116 ? 24.007 -4.585 -29.206 1.00 57.56 116 THR A CA 1
ATOM 962 C C . THR A 1 116 ? 24.682 -4.267 -27.869 1.00 57.56 116 THR A C 1
ATOM 964 O O . THR A 1 116 ? 25.907 -4.200 -27.782 1.00 57.56 116 THR A O 1
ATOM 967 N N . PHE A 1 117 ? 23.883 -4.147 -26.805 1.00 54.28 117 PHE A N 1
ATOM 968 C CA . PHE A 1 117 ? 24.339 -3.893 -25.438 1.00 54.28 117 PHE A CA 1
ATOM 969 C C . PHE A 1 117 ? 25.097 -5.080 -24.823 1.00 54.28 117 PHE A C 1
ATOM 971 O O . PHE A 1 117 ? 26.192 -4.903 -24.290 1.00 54.28 117 PHE A O 1
ATOM 978 N N . ILE A 1 118 ? 24.558 -6.300 -24.941 1.00 55.84 118 ILE A N 1
ATOM 979 C CA . ILE A 1 118 ? 25.207 -7.514 -24.412 1.00 55.84 118 ILE A CA 1
ATOM 980 C C . ILE A 1 118 ? 26.557 -7.736 -25.107 1.00 55.84 118 ILE A C 1
ATOM 982 O O . ILE A 1 118 ? 27.553 -8.038 -24.447 1.00 55.84 118 ILE A O 1
ATOM 986 N N . GLY A 1 119 ? 26.610 -7.504 -26.424 1.00 57.09 119 GLY A N 1
ATOM 987 C CA . GLY A 1 119 ? 27.852 -7.563 -27.193 1.00 57.09 119 GLY A CA 1
ATOM 988 C C . GLY A 1 119 ? 28.890 -6.533 -26.736 1.00 57.09 119 GLY A C 1
ATOM 989 O O . GLY A 1 119 ? 30.055 -6.878 -26.568 1.00 57.09 119 GLY A O 1
ATOM 990 N N . ALA A 1 120 ? 28.485 -5.287 -26.476 1.00 57.88 120 ALA A N 1
ATOM 991 C CA . ALA A 1 120 ? 29.397 -4.230 -26.031 1.00 57.88 120 ALA A CA 1
ATOM 992 C C . ALA A 1 120 ? 29.935 -4.449 -24.603 1.00 57.88 120 ALA A C 1
ATOM 994 O O . ALA A 1 120 ? 31.104 -4.156 -24.338 1.00 57.88 120 ALA A O 1
ATOM 995 N N . TYR A 1 121 ? 29.104 -4.989 -23.705 1.00 50.97 121 TYR A N 1
ATOM 996 C CA . TYR A 1 121 ? 29.478 -5.301 -22.324 1.00 50.97 121 TYR A CA 1
ATOM 997 C C . TYR A 1 121 ? 30.457 -6.481 -22.246 1.00 50.97 121 TYR A C 1
ATOM 999 O O . TYR A 1 121 ? 31.496 -6.376 -21.597 1.00 50.97 121 TYR A O 1
ATOM 1007 N N . LEU A 1 122 ? 30.188 -7.573 -22.973 1.00 57.09 122 LEU A N 1
ATOM 1008 C CA . LEU A 1 122 ? 31.097 -8.726 -23.036 1.00 57.09 122 LEU A CA 1
ATOM 1009 C C . LEU A 1 122 ? 32.393 -8.420 -23.801 1.00 57.09 122 LEU A C 1
ATOM 1011 O O . LEU A 1 122 ? 33.431 -8.998 -23.495 1.00 57.09 122 LEU A O 1
ATOM 1015 N N . ALA A 1 123 ? 32.363 -7.485 -24.755 1.00 56.88 123 ALA A N 1
ATOM 1016 C CA . ALA A 1 123 ? 33.547 -7.056 -25.499 1.00 56.88 123 ALA A CA 1
ATOM 1017 C C . ALA A 1 123 ? 34.462 -6.083 -24.726 1.00 56.88 123 ALA A C 1
ATOM 1019 O O . ALA A 1 123 ? 35.451 -5.616 -25.290 1.00 56.88 123 ALA A O 1
ATOM 1020 N N . GLY A 1 124 ? 34.143 -5.732 -23.471 1.00 50.06 124 GLY A N 1
ATOM 1021 C CA . GLY A 1 124 ? 34.997 -4.892 -22.620 1.00 50.06 124 GLY A CA 1
ATOM 1022 C C . GLY A 1 124 ? 35.218 -3.461 -23.132 1.00 50.06 124 GLY A C 1
ATOM 1023 O O . GLY A 1 124 ? 36.138 -2.786 -22.679 1.00 50.06 124 GLY A O 1
ATOM 1024 N N . LYS A 1 125 ? 34.395 -2.982 -24.078 1.00 54.31 125 LYS A N 1
ATOM 1025 C CA . LYS A 1 125 ? 34.561 -1.665 -24.728 1.00 54.31 125 LYS A CA 1
ATOM 1026 C C . LYS A 1 125 ? 33.880 -0.503 -23.999 1.00 54.31 125 LYS A C 1
ATOM 1028 O O . LYS A 1 125 ? 33.959 0.630 -24.464 1.00 54.31 125 LYS A O 1
ATOM 1033 N N . LEU A 1 126 ? 33.249 -0.749 -22.852 1.00 50.00 126 LEU A N 1
ATOM 1034 C CA . LEU A 1 126 ? 32.843 0.315 -21.934 1.00 50.00 126 LEU A CA 1
ATOM 1035 C C . LEU A 1 126 ? 34.054 0.680 -21.069 1.00 50.00 126 LEU A C 1
ATOM 1037 O O . LEU A 1 126 ? 34.292 0.095 -20.014 1.00 50.00 126 LEU A O 1
ATOM 1041 N N . SER A 1 127 ? 34.872 1.608 -21.566 1.00 41.25 127 SER A N 1
ATOM 1042 C CA . SER A 1 127 ? 36.021 2.132 -20.833 1.00 41.25 127 SER A CA 1
ATOM 1043 C C . SER A 1 127 ? 35.575 2.757 -19.511 1.00 41.25 127 SER A C 1
ATOM 1045 O O . SER A 1 127 ? 34.747 3.667 -19.503 1.00 41.25 127 SER A O 1
ATOM 1047 N N . LYS A 1 128 ? 36.183 2.321 -18.402 1.00 46.47 128 LYS A N 1
ATOM 1048 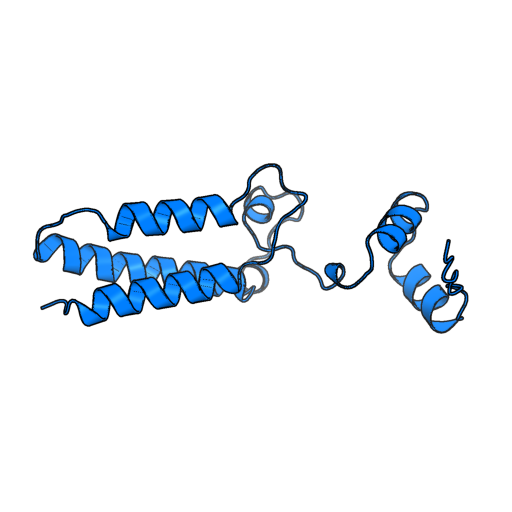C CA . LYS A 1 128 ? 36.234 3.085 -17.150 1.00 46.47 128 LYS A CA 1
ATOM 1049 C C . LYS A 1 128 ? 36.938 4.423 -17.421 1.00 46.47 128 LYS A C 1
ATOM 1051 O O . LYS A 1 128 ? 38.162 4.475 -17.383 1.00 46.47 128 LYS A O 1
ATOM 1056 N N . SER A 1 129 ? 36.197 5.493 -17.685 1.00 39.06 129 SER A N 1
ATOM 1057 C CA . SER A 1 129 ? 36.693 6.863 -17.495 1.00 39.06 129 SER A CA 1
ATOM 1058 C C . SER A 1 129 ? 36.378 7.255 -16.046 1.00 39.06 129 SER A C 1
ATOM 1060 O O . SER A 1 129 ? 35.251 7.619 -15.732 1.00 39.06 129 SER A O 1
ATOM 1062 N N . SER A 1 130 ? 37.192 6.825 -15.081 1.00 37.09 130 SER A N 1
ATOM 1063 C CA . SER A 1 130 ? 38.356 7.558 -14.557 1.00 37.09 130 SER A CA 1
ATOM 1064 C C . SER A 1 130 ? 37.952 8.820 -13.792 1.00 37.09 130 SER A C 1
ATOM 1066 O O . SER A 1 130 ? 37.745 9.881 -14.373 1.00 37.09 130 SER A O 1
ATOM 1068 N N . THR A 1 131 ? 37.871 8.657 -12.472 1.00 38.22 131 THR A N 1
ATOM 1069 C CA . THR A 1 131 ? 38.388 9.567 -11.445 1.00 38.22 131 THR A CA 1
ATOM 1070 C C . THR A 1 131 ? 39.100 10.804 -12.002 1.00 38.22 131 THR A C 1
ATOM 1072 O O . THR A 1 131 ? 40.162 10.679 -12.610 1.00 38.22 131 THR A O 1
ATOM 1075 N N . GLN A 1 132 ? 38.570 11.993 -11.725 1.00 33.34 132 GLN A N 1
ATOM 1076 C CA . GLN A 1 132 ? 39.389 13.197 -11.624 1.00 33.34 132 GLN A CA 1
ATOM 1077 C C . GLN A 1 132 ? 39.088 13.879 -10.295 1.00 33.34 132 GLN A C 1
ATOM 1079 O O . GLN A 1 132 ? 38.033 14.477 -10.099 1.00 33.34 132 GLN A O 1
ATOM 1084 N N . GLU A 1 133 ? 40.045 13.723 -9.382 1.00 32.25 133 GLU A N 1
ATOM 1085 C CA . GLU A 1 133 ? 40.337 14.691 -8.335 1.00 32.25 133 GLU A CA 1
ATOM 1086 C C . GLU A 1 133 ? 40.565 16.068 -8.969 1.00 32.25 133 GLU A C 1
ATOM 1088 O O . GLU A 1 133 ? 41.292 16.184 -9.962 1.00 32.25 133 GLU A O 1
ATOM 1093 N N . LYS A 1 134 ? 39.989 17.098 -8.354 1.00 32.91 134 LYS A N 1
ATOM 1094 C CA . LYS A 1 134 ? 40.685 18.335 -7.994 1.00 32.91 134 LYS A CA 1
ATOM 1095 C C . LYS A 1 134 ? 39.930 19.035 -6.874 1.00 32.91 134 LYS A C 1
ATOM 1097 O O . LYS A 1 134 ? 38.684 19.070 -6.951 1.00 32.91 134 LYS A O 1
#

Sequence (134 aa):
MASRQEVIGLYRQYIKAYRRWPKQEQRRQDFRAYMLNRLRTEFRQSASQAAIMERLAYGRQELNALESVINGEMEEKYSLRDDGLIRSFMPASRTFTLLDQPAQEGLSEKNATTWTFIGAYLAGKLSKSSTQEK

Foldseek 3Di:
DDDPVLLVVLLVLLVVLLVLQDAPPPAPDRVSVVSVVVSVVVSPDDDDPVVVVVVSVVSVVVSVVSVCLSVCVCVVVDVDDPPDPVVSVGRDPDDPVPDDPVVVVVCVVPVADPVNVVVCVVVVVPDPPDDDDD

pLDDT: mean 72.5, std 17.92, range [32.25, 94.5]

Radius of gyration: 21.32 Å; chains: 1; bounding box: 59×30×50 Å

=== Feature glossary ===
Key to the feature types in this record:

Secondary structure (8-state, DSSP). Secondary structure is the local, repeating backbone conformation. DSSP classifies it into eight states by reading the hydrogen-bond network: three helix types (H, G, I), two β types (E, B), two non-regular types (T, S), and unstructured coil (-).

Backbone torsions (φ/ψ). Backbone dihedral angles. Every residue except chain termini has a φ (preceding-C → N → Cα → C) and a ψ (N → Cα → C → next-N). They are reported in degrees following the IUPAC sign convention. Secondary structure is essentially a statement about which (φ, ψ) basin each residue occupies.

Predicted aligned error. Predicted Aligned Error (PAE) is an AlphaFold confidence matrix: entry (i, j) is the expected error in the position of residue j, in ångströms, when the prediction is superimposed on the true structure at residue i. Low PAE within a block of residues means that block is internally rigid and well-predicted; high PAE between two blocks means their relative placement is uncertain even if each block individually is confident.

B-factor. B-factor (Debye–Waller factor) reflects atomic displacement in the crystal lattice. It is an experimental observable (units Å²), not a prediction; low values mean the atom is pinned down, high values mean it moves or is heterogeneous across the crystal.

Secondary structure (3-state, P-SEA). Three-state secondary structure (P-SEA) collapses the eight DSSP classes into helix (a), strand (b), and coil (c). P-SEA assigns these from Cα geometry alone — distances and angles — without requiring backbone oxygens, so it works on any Cα trace.

Sequence. Primary structure: the covalent order of the twenty standard amino acids along the backbone. Two proteins with the same sequence will (almost always) fold to the sa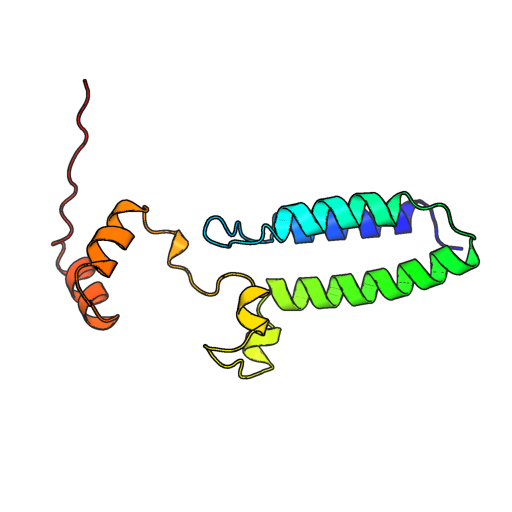me structure; two with 30% identity often share a fold but not the details.

pLDDT. pLDDT is the predicted lDDT-Cα score: AlphaFold's confidence that the local environment of each residue (all inter-atomic distances within 15 Å) is correctly placed. It is a per-residue number between 0 and 100, with higher meaning more reliable.

InterPro / GO / CATH / organism. Functional annotations link the protein to curated databases. InterPro entries identify conserved domains and families by matching the sequence against member-database signatures (Pfam, PROSITE, CDD, …). Gene Ontology (GO) terms describe molecular function, biological process, and cellular component in a controlled vocabulary. CATH places the structure in a hierarchical fold classification (Class/Architecture/Topology/Homologous-superfamily). The organism is the source species.

Contact-map, Ramachandran, and PAE plots. Three diagnostic plots accompany the record. The Cα contact map visualizes the tertiary structure as a 2D adjacency matrix (8 Å cutoff, sequence-local contacts suppressed). The Ramachandran plot shows the 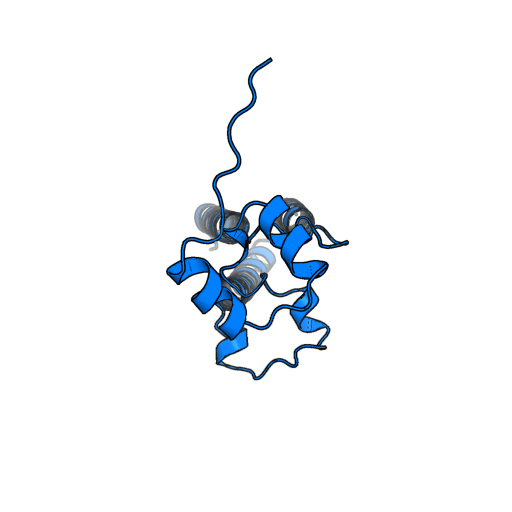distribution of backbone (φ, ψ) torsions, with points in the α and β basins reflecting secondary structure content. The PAE plot shows AlphaFold's inter-residue confidence as a color matrix.

mmCIF coordinates. The mmCIF table is the protein's shape written out atom by atom. For each backbone N, Cα, C, and carbonyl O, it records an (x, y, z) coordinate triple in Å plus the residue type, chain letter, and residue number.

Radius of gyration, Cα contacts, bounding box. Three whole-structure scalars: the radius of gyration (RMS distance of Cα from centroid, in Å), the count of Cα–Cα contacts (pairs closer than 8 Å and separated by more than four residues in sequence — i.e. tertiary, not local, contacts), and the bounding-box dimensions. Together they distinguish compact globular folds from extended fibres or disordered chains.

Foldseek 3Di. The Foldseek 3Di string encodes local tertiary geometry as a 20-letter alphabet — one character per residue — derived from the relative positions of nearby Cα atoms. Unlike the amino-acid sequence, 3Di is a direct function of the 3D structure, so two proteins with the same fold have similar 3Di strings even at low sequence identity.

Rendered structure images. Six rendered views show the 3D structure from the faces of a cube — i.e. along ±x, ±y, ±z. Rendering representation is drawn randomly per protein from cartoon (secondary-structure ribbons), sticks (backbone bonds), or molecular surface; coloring is either N→C rainbow (blue at the N-terminus through red at the C-terminus) or one color per chain.

Nearest PDB structures. The Foldseek neighbor list gives the closest experimentally determined structures in the PDB, ranked by structural alignment. TM-score near 1 means near-identical fold; near 0.3 means only rough topology match. This is how one finds what a novel AlphaFold prediction most resembles in the solved-structure universe.

Solvent-accessible surface area. SASA measures how much of the protein is reachable by solvent. It is computed by rolling a water-sized probe over the atomic surface and summing the exposed area (Å²). Per-residue SASA distinguishes core (buried, low SASA) from surface (exposed, high SASA) residues; total SASA is a whole-molecule size measure.